Protein AF-A0A9E5GQZ0-F1 (afdb_monomer_lite)

Foldseek 3Di:
DDDDDDDDDDDDDDDDDDDDDDPPDDDDDDVQVVCDPPPDDDLEADDDPDPVVVVVVVVVVVVVVVVCCVQQVPFAWDGWHWYDDPVDIDIDTDTPHVVSVD

Sequence (102 aa):
MPHFIRNDGGVQTNEKILFGSKVIMGQKVNPIGMRVGITKSRPCEWFNKTKRTGTDFFVEDIKIRNFIEKTFPRSGISKVVVRKTAKEGEIIIFTSKIGVLM

Radius of gyration: 27.0 Å; chains: 1; bounding box: 56×83×31 Å

Structure (mmCIF, N/CA/C/O backbone):
data_AF-A0A9E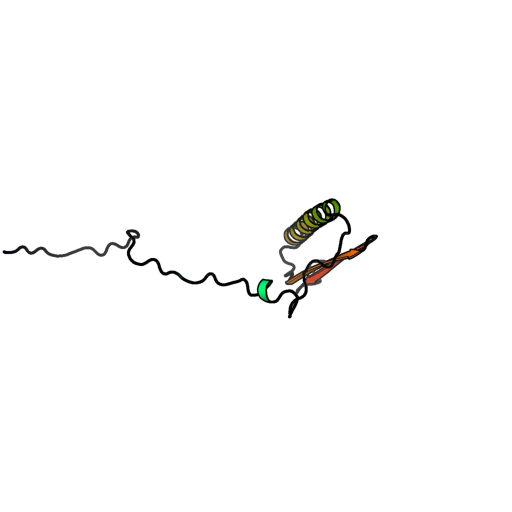5GQZ0-F1
#
_entry.id   AF-A0A9E5GQZ0-F1
#
loop_
_atom_site.group_PDB
_atom_site.id
_atom_site.type_symbol
_atom_site.label_atom_id
_atom_site.label_alt_id
_atom_site.label_comp_id
_atom_site.label_asym_id
_atom_site.label_entity_id
_atom_site.l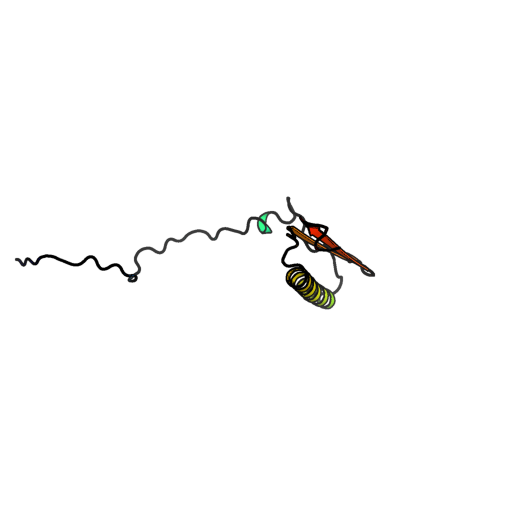abel_seq_id
_atom_site.pdbx_PDB_ins_code
_atom_site.Cartn_x
_atom_site.Cartn_y
_atom_site.Cartn_z
_atom_site.occupancy
_atom_site.B_iso_or_equiv
_atom_site.auth_seq_id
_atom_site.auth_comp_id
_atom_site.auth_asym_id
_atom_site.auth_atom_id
_atom_site.pdbx_PDB_model_num
ATOM 1 N N . MET A 1 1 ? -26.204 -68.198 -8.502 1.00 27.34 1 MET A N 1
ATOM 2 C CA . MET A 1 1 ? -26.369 -68.644 -7.099 1.00 27.34 1 MET A CA 1
ATOM 3 C C . MET A 1 1 ? -27.066 -67.541 -6.304 1.00 27.34 1 MET A C 1
ATOM 5 O O . MET A 1 1 ? -27.013 -66.406 -6.767 1.00 27.34 1 MET A O 1
ATOM 9 N N . PRO A 1 2 ? -27.837 -67.865 -5.252 1.00 33.72 2 PRO A N 1
ATOM 10 C CA . PRO A 1 2 ? -29.125 -67.196 -5.049 1.00 33.72 2 PRO A CA 1
ATOM 11 C C . PRO A 1 2 ? -29.200 -66.243 -3.838 1.00 33.72 2 PRO A C 1
ATOM 13 O O . PRO A 1 2 ? -28.465 -66.412 -2.877 1.00 33.72 2 PRO A O 1
ATOM 16 N N . HIS A 1 3 ? -30.183 -65.330 -3.899 1.00 34.88 3 HIS A N 1
ATOM 17 C CA . HIS A 1 3 ? -31.007 -64.795 -2.792 1.00 34.88 3 HIS A CA 1
ATOM 18 C C . HIS A 1 3 ? -30.329 -64.178 -1.542 1.00 34.88 3 HIS A C 1
ATOM 20 O O . HIS A 1 3 ? -29.664 -64.871 -0.784 1.00 34.88 3 HIS A O 1
ATOM 26 N N . PHE A 1 4 ? -30.699 -62.939 -1.183 1.00 30.30 4 PHE A N 1
ATOM 27 C CA . PHE A 1 4 ? -31.751 -62.722 -0.168 1.00 30.30 4 PHE A CA 1
ATOM 28 C C . PHE A 1 4 ? -32.239 -61.260 -0.112 1.00 30.30 4 PHE A C 1
ATOM 30 O O . PHE A 1 4 ? -31.528 -60.329 -0.476 1.00 30.30 4 PHE A O 1
ATOM 37 N N . ILE A 1 5 ? -33.482 -61.086 0.342 1.00 45.69 5 ILE A N 1
ATOM 38 C CA . ILE A 1 5 ? -34.218 -59.816 0.460 1.00 45.69 5 ILE A CA 1
ATOM 39 C C . ILE A 1 5 ? -34.100 -59.269 1.895 1.00 45.69 5 ILE A C 1
ATOM 41 O O . ILE A 1 5 ? -34.185 -60.066 2.831 1.00 45.69 5 ILE A O 1
ATOM 45 N N . ARG A 1 6 ? -33.997 -57.938 2.070 1.00 35.97 6 ARG A N 1
ATOM 46 C CA . ARG A 1 6 ? -34.612 -57.132 3.162 1.00 35.97 6 ARG A CA 1
ATOM 47 C C . ARG A 1 6 ? -34.397 -55.631 2.878 1.00 35.97 6 ARG A C 1
ATOM 49 O O . ARG A 1 6 ? -33.262 -55.231 2.667 1.00 35.97 6 ARG A O 1
ATOM 56 N N . ASN A 1 7 ? -35.427 -54.837 2.587 1.00 33.91 7 ASN A N 1
ATOM 57 C CA . ASN A 1 7 ? -36.502 -54.286 3.435 1.00 33.91 7 ASN A CA 1
ATOM 58 C C . ASN A 1 7 ? -36.087 -53.046 4.261 1.00 33.91 7 ASN A C 1
ATOM 60 O O . ASN A 1 7 ? -35.360 -53.162 5.239 1.00 33.91 7 ASN A O 1
ATOM 64 N N . ASP A 1 8 ? -36.640 -51.909 3.833 1.00 36.53 8 ASP A N 1
ATOM 65 C CA . ASP A 1 8 ? -37.155 -50.754 4.582 1.00 36.53 8 ASP A CA 1
ATOM 66 C C . ASP A 1 8 ? -36.302 -49.990 5.611 1.00 36.53 8 ASP A C 1
ATOM 68 O O . ASP A 1 8 ? -35.946 -50.485 6.676 1.00 36.53 8 ASP A O 1
ATOM 72 N N . GLY A 1 9 ? -36.229 -48.672 5.376 1.00 37.28 9 GLY A N 1
ATOM 73 C CA . GLY A 1 9 ? -36.288 -47.671 6.444 1.00 37.28 9 GLY A CA 1
ATOM 74 C C . GLY A 1 9 ? -35.008 -46.875 6.700 1.00 37.28 9 GLY A C 1
ATOM 75 O O . GLY A 1 9 ? -33.951 -47.430 6.970 1.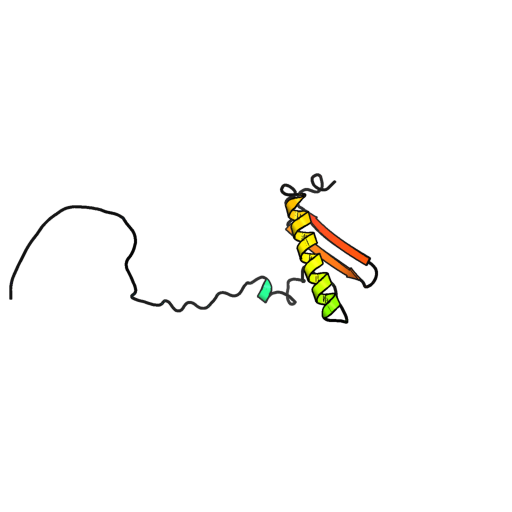00 37.28 9 GLY A O 1
ATOM 76 N N . GLY A 1 10 ? -35.146 -45.544 6.720 1.00 29.66 10 GLY A N 1
ATOM 77 C CA . GLY A 1 10 ? -34.152 -44.643 7.311 1.00 29.66 10 GLY A CA 1
ATOM 78 C C . GLY A 1 10 ? -33.477 -43.690 6.329 1.00 29.66 10 GLY A C 1
ATOM 79 O O . GLY A 1 10 ? -32.348 -43.914 5.902 1.00 29.66 10 GLY A O 1
ATOM 80 N N . VAL A 1 11 ? -34.115 -42.545 6.068 1.00 48.22 11 VAL A N 1
ATOM 81 C CA . VAL A 1 11 ? -33.366 -41.353 5.653 1.00 48.22 11 VAL A CA 1
ATOM 82 C C . VAL A 1 11 ? -32.532 -40.903 6.853 1.00 48.22 11 VAL A C 1
ATOM 84 O O . VAL A 1 11 ? -33.068 -40.331 7.798 1.00 48.22 11 VAL A O 1
ATOM 87 N N . GLN A 1 12 ? -31.222 -41.142 6.813 1.00 28.97 12 GLN A N 1
ATOM 88 C CA . GLN A 1 12 ? -30.269 -40.400 7.635 1.00 28.97 12 GLN A CA 1
ATOM 89 C C . GLN A 1 12 ? -29.279 -39.671 6.736 1.00 28.97 12 GLN A C 1
ATOM 91 O O . GLN A 1 12 ? -28.336 -40.235 6.189 1.00 28.97 12 GLN A O 1
ATOM 96 N N . THR A 1 13 ? -29.503 -38.367 6.621 1.00 39.69 13 THR A N 1
ATOM 97 C CA . THR A 1 13 ? -28.453 -37.402 6.318 1.00 39.69 13 THR A CA 1
ATOM 98 C C . THR A 1 13 ? -27.308 -37.564 7.317 1.00 39.69 13 THR A C 1
ATOM 100 O O . THR A 1 13 ? -27.538 -37.362 8.509 1.00 39.69 13 THR A O 1
ATOM 103 N N . ASN A 1 14 ? -26.090 -37.851 6.850 1.00 29.64 14 ASN A N 1
ATOM 104 C CA . ASN A 1 14 ? -24.909 -37.044 7.175 1.00 29.64 14 ASN A CA 1
ATOM 105 C C . ASN A 1 14 ? -23.654 -37.457 6.384 1.00 29.64 14 ASN A C 1
ATOM 107 O O . ASN A 1 14 ? -23.589 -38.501 5.748 1.00 29.64 14 ASN A O 1
ATOM 111 N N . GLU A 1 15 ? -22.699 -36.535 6.398 1.00 48.19 15 GLU A N 1
ATOM 112 C CA . GLU A 1 15 ? -21.467 -36.433 5.613 1.00 48.19 15 GLU A CA 1
ATOM 113 C C . GLU A 1 15 ? -20.490 -37.637 5.636 1.00 48.19 15 GLU A C 1
ATOM 115 O O . GLU A 1 15 ? -20.419 -38.377 6.613 1.00 48.19 15 GLU A O 1
ATOM 120 N N . LYS A 1 16 ? -19.573 -37.641 4.640 1.00 35.53 16 LYS A N 1
ATOM 121 C CA . LYS A 1 16 ? -18.339 -38.468 4.500 1.00 35.53 16 LYS A CA 1
ATOM 122 C C . LYS A 1 16 ? -18.648 -39.929 4.099 1.00 35.53 16 LYS A C 1
ATOM 124 O O . LYS A 1 16 ? -19.307 -40.647 4.827 1.00 35.53 16 LYS A O 1
ATOM 129 N N . ILE A 1 17 ? -18.237 -40.441 2.932 1.00 38.34 17 ILE A N 1
ATOM 130 C CA . ILE A 1 17 ? -16.910 -41.023 2.591 1.00 38.34 17 ILE A CA 1
ATOM 131 C C . ILE A 1 17 ? -17.030 -41.555 1.132 1.00 38.34 17 ILE A C 1
ATOM 133 O O . ILE A 1 17 ? -18.102 -42.044 0.800 1.00 38.34 17 ILE A O 1
ATOM 137 N N . LEU A 1 18 ? -16.055 -41.598 0.204 1.00 42.75 18 LEU A N 1
ATOM 138 C CA . LEU A 1 18 ? -14.766 -40.920 -0.070 1.00 42.75 18 LEU A CA 1
ATOM 139 C C . LEU A 1 18 ? -14.430 -41.127 -1.585 1.00 42.75 18 LEU A C 1
ATOM 141 O O . LEU A 1 18 ? -15.028 -41.978 -2.228 1.00 42.75 18 LEU A O 1
ATOM 145 N N . PHE A 1 19 ? -13.446 -40.384 -2.123 1.00 40.62 19 PHE A N 1
ATOM 146 C CA . PHE A 1 19 ? -12.507 -40.753 -3.218 1.00 40.62 19 PHE A CA 1
ATOM 147 C C . PHE A 1 19 ? -13.028 -41.528 -4.460 1.00 40.62 19 PHE A C 1
ATOM 149 O O . PHE A 1 19 ? -13.260 -42.730 -4.406 1.00 40.62 19 PHE A O 1
ATOM 156 N N . GLY A 1 20 ? -13.005 -40.886 -5.641 1.00 39.03 20 GLY A N 1
ATOM 157 C CA . GLY A 1 20 ? -13.213 -41.586 -6.926 1.00 39.03 20 GLY A CA 1
ATOM 158 C C . GLY A 1 20 ? -12.684 -40.872 -8.177 1.00 39.03 20 GLY A C 1
ATOM 159 O O . GLY A 1 20 ? -12.187 -41.519 -9.092 1.00 39.03 20 GLY A O 1
ATOM 160 N N . SER A 1 21 ? -12.710 -39.535 -8.217 1.00 46.16 21 SER A N 1
ATOM 161 C CA . SER A 1 21 ? -12.223 -38.767 -9.373 1.00 46.16 21 SER A CA 1
ATOM 162 C C . SER A 1 21 ? -11.543 -37.466 -8.945 1.00 46.16 21 SER A C 1
ATOM 164 O O . SER A 1 21 ? -12.203 -36.497 -8.564 1.00 46.16 21 SER A O 1
ATOM 166 N N . LYS A 1 22 ? -10.208 -37.420 -9.034 1.00 50.06 22 LYS A N 1
ATOM 167 C CA . LYS A 1 22 ? -9.429 -36.186 -8.859 1.00 50.06 22 LYS A CA 1
ATOM 168 C C . LYS A 1 22 ? -9.690 -35.264 -10.052 1.00 50.06 22 LYS A C 1
ATOM 170 O O . LYS A 1 22 ? -9.014 -35.363 -11.072 1.00 50.06 22 LYS A O 1
ATOM 175 N N . VAL A 1 23 ? -10.657 -34.359 -9.915 1.00 58.34 23 VAL A N 1
ATOM 176 C CA . VAL A 1 23 ? -10.910 -33.314 -10.912 1.00 58.34 23 VAL A CA 1
ATOM 177 C C . VAL A 1 23 ? -9.725 -32.342 -10.905 1.00 58.34 23 VAL A C 1
ATOM 179 O O . VAL A 1 23 ? -9.619 -31.456 -10.058 1.00 58.34 23 VAL A O 1
ATOM 182 N N . ILE A 1 24 ? -8.800 -32.537 -11.845 1.00 55.22 24 ILE A N 1
ATOM 183 C CA . ILE A 1 24 ? -7.642 -31.668 -12.083 1.00 55.22 24 ILE A CA 1
ATOM 184 C C . ILE A 1 24 ? -8.079 -30.354 -12.748 1.00 55.22 24 ILE A C 1
ATOM 186 O O . ILE A 1 24 ? -7.891 -30.144 -13.941 1.00 55.22 24 ILE A O 1
ATOM 190 N N . MET A 1 25 ? -8.671 -29.455 -11.960 1.00 69.38 25 MET A N 1
ATOM 191 C CA . MET A 1 25 ? -8.966 -28.089 -12.401 1.00 69.38 25 MET A CA 1
ATOM 192 C C . MET A 1 25 ? -7.702 -27.225 -12.414 1.00 69.38 25 MET A C 1
ATOM 194 O O . MET A 1 25 ? -6.920 -27.217 -11.460 1.00 69.38 25 MET A O 1
ATOM 198 N N . GLY A 1 26 ? -7.538 -26.447 -13.486 1.00 73.56 26 GLY A N 1
ATOM 199 C CA . GLY A 1 26 ? -6.501 -25.422 -13.577 1.00 73.56 26 GLY A CA 1
ATOM 200 C C . GLY A 1 26 ? -6.690 -24.338 -12.513 1.00 73.56 26 GLY A C 1
ATOM 201 O O . GLY A 1 26 ? -7.798 -23.845 -12.295 1.00 73.56 26 GLY A O 1
ATOM 202 N N . GLN A 1 27 ? -5.599 -23.954 -11.850 1.00 84.50 27 GLN A N 1
ATOM 203 C CA . GLN A 1 27 ? -5.605 -22.917 -10.816 1.00 84.50 27 GLN A CA 1
ATOM 204 C C . GLN A 1 27 ? -5.929 -21.550 -11.439 1.00 84.50 27 GLN A C 1
ATOM 206 O O . GLN A 1 27 ? -5.159 -21.021 -12.243 1.00 84.50 27 GLN A O 1
ATOM 211 N N . LYS A 1 28 ? -7.076 -20.962 -11.079 1.00 85.81 28 LYS A N 1
ATOM 212 C CA . LYS A 1 28 ? -7.513 -19.665 -11.613 1.00 85.81 28 LYS A CA 1
ATOM 213 C C . LYS A 1 28 ? -6.644 -18.534 -11.053 1.00 85.81 28 LYS A C 1
ATOM 215 O O . LYS A 1 28 ? -6.662 -18.260 -9.856 1.00 85.81 28 LYS A O 1
ATOM 220 N N . VAL A 1 29 ? -5.912 -17.852 -11.932 1.00 89.31 29 VAL A N 1
ATOM 221 C CA . VAL A 1 29 ? -5.022 -16.735 -11.575 1.00 89.31 29 VAL A CA 1
ATOM 222 C C . VAL A 1 29 ? -5.820 -15.536 -11.047 1.00 89.31 29 VAL A C 1
ATOM 224 O O . VAL A 1 29 ? -6.910 -15.235 -11.537 1.00 89.31 29 VAL A O 1
ATOM 227 N N . ASN A 1 30 ? -5.258 -14.808 -10.074 1.00 89.38 30 ASN A N 1
ATOM 228 C CA . ASN A 1 30 ? -5.825 -13.548 -9.593 1.00 89.38 30 ASN A CA 1
ATOM 229 C C . ASN A 1 30 ? -5.873 -12.507 -10.739 1.00 89.38 30 ASN A C 1
ATOM 231 O O . ASN A 1 30 ? -4.818 -12.045 -11.193 1.00 89.38 30 ASN A O 1
ATOM 235 N N . PRO A 1 31 ? -7.068 -12.065 -11.179 1.00 89.38 31 PRO A N 1
ATOM 236 C CA . PRO A 1 31 ? -7.207 -11.168 -12.320 1.00 89.38 31 PRO A CA 1
ATOM 237 C C . PRO A 1 31 ? -6.821 -9.716 -11.995 1.00 89.38 31 PRO A C 1
ATOM 239 O O . PRO A 1 31 ? -6.784 -8.882 -12.898 1.00 89.38 31 PRO A O 1
ATOM 242 N N . ILE A 1 32 ? -6.560 -9.375 -10.729 1.00 88.06 32 ILE A N 1
ATOM 243 C CA . ILE A 1 32 ? -5.926 -8.106 -10.352 1.00 88.06 32 ILE A CA 1
ATOM 244 C C . ILE A 1 32 ? -4.439 -8.195 -10.694 1.00 88.06 32 ILE A C 1
ATOM 246 O O . ILE A 1 32 ? -3.961 -7.395 -11.491 1.00 88.06 32 ILE A O 1
ATOM 250 N N . GLY A 1 33 ? -3.747 -9.216 -10.169 1.00 88.38 33 GLY A N 1
ATOM 251 C CA . GLY A 1 33 ? -2.318 -9.460 -10.398 1.00 88.38 33 GLY A CA 1
ATOM 252 C C . GLY A 1 33 ? -1.963 -9.568 -11.881 1.00 88.38 33 GLY A C 1
ATOM 253 O O . GLY A 1 33 ? -1.074 -8.865 -12.347 1.00 88.38 33 GLY A O 1
ATOM 254 N N . MET A 1 34 ? -2.741 -10.346 -12.641 1.00 90.81 34 MET A N 1
ATOM 255 C CA . MET A 1 34 ? -2.587 -10.511 -14.095 1.00 90.81 34 MET A CA 1
ATOM 256 C C . ME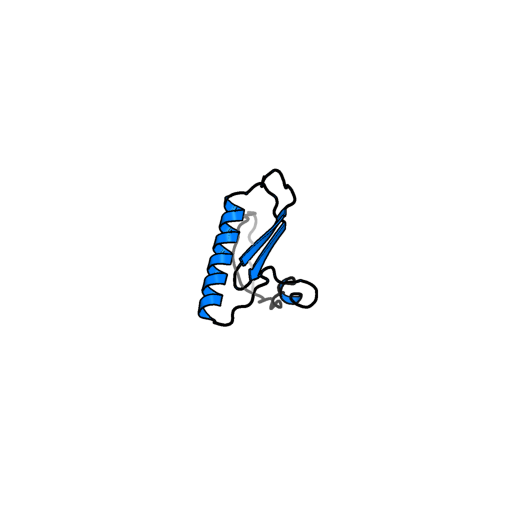T A 1 34 ? -2.692 -9.196 -14.896 1.00 90.81 34 MET A C 1
ATOM 258 O O . MET A 1 34 ? -2.230 -9.132 -16.029 1.00 90.81 34 MET A O 1
ATOM 262 N N . ARG A 1 35 ? -3.316 -8.146 -14.338 1.00 92.00 35 ARG A N 1
ATOM 263 C CA . ARG A 1 35 ? -3.525 -6.846 -15.007 1.00 92.00 35 ARG A CA 1
ATOM 264 C C . ARG A 1 35 ? -2.688 -5.706 -14.416 1.00 92.00 35 ARG A C 1
ATOM 266 O O . ARG A 1 35 ? -2.835 -4.562 -14.863 1.00 92.00 35 ARG A O 1
ATOM 273 N N . VAL A 1 36 ? -1.813 -5.992 -13.445 1.00 89.69 36 VAL A N 1
ATOM 274 C CA . VAL A 1 36 ? -0.839 -5.017 -12.929 1.00 89.69 36 VAL A CA 1
ATOM 275 C C . VAL A 1 36 ? 0.150 -4.667 -14.039 1.00 89.69 36 VAL A C 1
ATOM 277 O O . VAL A 1 36 ? 0.702 -5.554 -14.681 1.00 89.69 36 VAL A O 1
ATOM 280 N N . GLY A 1 37 ? 0.363 -3.373 -14.278 1.00 82.25 37 GLY A N 1
ATOM 281 C CA . GLY A 1 37 ? 1.285 -2.879 -15.309 1.00 82.25 37 GLY A CA 1
ATOM 282 C C . GLY A 1 37 ? 0.708 -2.805 -16.729 1.00 82.25 37 GLY A C 1
ATOM 283 O O . GLY A 1 37 ? 1.297 -2.128 -17.561 1.00 82.25 37 GLY A O 1
ATOM 284 N N . ILE A 1 38 ? -0.454 -3.420 -16.996 1.00 89.25 38 ILE A N 1
ATOM 285 C CA . ILE A 1 38 ? -1.180 -3.281 -18.276 1.00 89.25 38 ILE A CA 1
ATOM 286 C C . ILE A 1 38 ? -2.356 -2.307 -18.126 1.00 89.25 38 ILE A C 1
ATOM 288 O O . ILE A 1 38 ? -2.461 -1.331 -18.858 1.00 89.25 38 ILE A O 1
ATOM 292 N N . THR A 1 39 ? -3.258 -2.564 -17.171 1.00 89.50 39 THR A N 1
ATOM 293 C CA . THR A 1 39 ? -4.502 -1.779 -16.994 1.00 89.50 39 THR A CA 1
ATOM 294 C C . THR A 1 39 ? -4.674 -1.249 -15.570 1.00 89.50 39 THR A C 1
ATOM 296 O O . THR A 1 39 ? -5.466 -0.338 -15.334 1.00 89.50 39 THR A O 1
ATOM 299 N N . LYS A 1 40 ? -3.975 -1.822 -14.584 1.00 85.69 40 LYS A N 1
ATOM 300 C CA . LYS A 1 40 ? -4.043 -1.403 -13.178 1.00 85.69 40 LYS A CA 1
ATOM 301 C C . LYS A 1 40 ? -2.661 -0.968 -12.680 1.00 85.69 40 LYS A C 1
ATOM 303 O O . LYS A 1 40 ? -1.700 -1.731 -12.779 1.00 85.69 40 LYS A O 1
ATOM 308 N N . SER A 1 41 ? -2.583 0.240 -12.112 1.00 87.69 41 SER A N 1
ATOM 309 C CA . SER A 1 41 ? -1.402 0.701 -11.362 1.00 87.69 41 SER A CA 1
ATOM 310 C C . SER A 1 41 ? -1.282 -0.034 -10.021 1.00 87.69 41 SER A C 1
ATOM 312 O O . SER A 1 41 ? -2.268 -0.549 -9.480 1.00 87.69 41 SER A O 1
ATOM 314 N N . ARG A 1 42 ? -0.064 -0.058 -9.476 1.00 87.00 42 ARG A N 1
ATOM 315 C CA . ARG A 1 42 ? 0.248 -0.593 -8.145 1.00 87.00 42 ARG A CA 1
ATOM 316 C C . ARG A 1 42 ? -0.311 0.347 -7.055 1.00 87.00 42 ARG A C 1
ATOM 318 O O . ARG A 1 42 ? -0.437 1.543 -7.286 1.00 87.00 42 ARG A O 1
ATOM 325 N N . PRO A 1 43 ? -0.660 -0.159 -5.857 1.00 87.69 43 PRO A N 1
ATOM 326 C CA . PRO A 1 43 ? -1.070 0.679 -4.722 1.00 87.69 43 PRO A CA 1
ATOM 327 C C . PRO A 1 43 ? 0.116 1.245 -3.916 1.00 87.69 43 PRO A C 1
ATOM 329 O O . PRO A 1 43 ? -0.089 2.028 -2.992 1.00 87.69 43 PRO A O 1
ATOM 332 N N . CYS A 1 44 ? 1.345 0.834 -4.230 1.00 88.81 44 CYS A N 1
ATOM 333 C CA . CYS A 1 44 ? 2.579 1.428 -3.725 1.00 88.81 44 CYS A CA 1
ATOM 334 C C . CYS A 1 44 ? 3.365 2.004 -4.908 1.00 88.81 44 CYS A C 1
ATOM 336 O O . CYS A 1 44 ? 3.698 1.284 -5.854 1.00 88.81 44 CYS A O 1
ATOM 338 N N . GLU A 1 45 ? 3.624 3.307 -4.848 1.00 88.50 45 GLU A N 1
ATOM 339 C CA . GLU A 1 45 ? 4.302 4.098 -5.875 1.00 88.50 45 GLU A CA 1
ATOM 340 C C . GLU A 1 45 ? 5.554 4.717 -5.238 1.00 88.50 45 GLU A C 1
ATOM 342 O O . GLU A 1 45 ? 5.605 5.892 -4.878 1.00 88.50 45 GLU A O 1
ATOM 347 N N . TRP A 1 46 ? 6.558 3.866 -5.019 1.00 88.19 46 TRP A N 1
ATOM 348 C CA . TRP A 1 46 ? 7.865 4.242 -4.489 1.00 88.19 46 TRP A CA 1
ATOM 349 C C . TRP A 1 46 ? 8.960 3.312 -5.014 1.00 88.19 46 TRP A C 1
ATOM 351 O O . TRP A 1 46 ? 8.694 2.171 -5.401 1.00 88.19 46 TRP A O 1
ATOM 361 N N . PHE A 1 47 ? 10.203 3.796 -5.028 1.00 85.44 47 PHE A N 1
ATOM 362 C CA . PHE A 1 47 ? 11.367 3.036 -5.480 1.00 85.44 47 PHE A CA 1
ATOM 363 C C . PHE A 1 47 ? 12.579 3.313 -4.587 1.00 85.44 47 PHE A C 1
ATOM 365 O O . PHE A 1 47 ? 12.966 4.464 -4.401 1.00 85.44 47 PHE A O 1
ATOM 372 N N . ASN A 1 48 ? 13.205 2.248 -4.080 1.00 83.88 48 ASN A N 1
ATOM 373 C CA . ASN A 1 48 ? 14.362 2.328 -3.188 1.00 83.88 48 ASN A CA 1
ATOM 374 C C . ASN A 1 48 ? 15.605 1.716 -3.840 1.00 83.88 48 ASN A C 1
ATOM 376 O O . ASN A 1 48 ? 15.564 0.601 -4.357 1.00 83.88 48 ASN A O 1
ATOM 380 N N . LYS A 1 49 ? 16.742 2.418 -3.740 1.00 79.06 49 LYS A N 1
ATOM 381 C CA . LYS A 1 49 ? 18.038 1.977 -4.290 1.00 79.06 49 LYS A CA 1
ATOM 382 C C . LYS A 1 49 ? 18.633 0.761 -3.557 1.00 79.06 49 LYS A C 1
ATOM 384 O O . LYS A 1 49 ? 19.412 0.015 -4.142 1.00 79.06 49 LYS A O 1
ATOM 389 N N . THR A 1 50 ? 18.255 0.546 -2.294 1.00 84.94 50 THR A N 1
ATOM 390 C CA . THR A 1 50 ? 18.821 -0.491 -1.415 1.00 84.94 50 THR A CA 1
ATOM 391 C C . THR A 1 50 ? 17.739 -1.458 -0.941 1.00 84.94 50 THR A C 1
ATOM 393 O O . THR A 1 50 ? 16.706 -1.030 -0.425 1.00 84.94 50 THR A O 1
ATOM 396 N N . LYS A 1 51 ? 17.999 -2.773 -1.038 1.00 80.75 51 LYS A N 1
ATOM 397 C CA . LYS A 1 51 ? 17.048 -3.828 -0.629 1.00 80.75 51 LYS A CA 1
ATOM 398 C C . LYS A 1 51 ? 16.584 -3.693 0.829 1.00 80.75 51 LYS A C 1
ATOM 400 O O . LYS A 1 51 ? 15.399 -3.852 1.084 1.00 80.75 51 LYS A O 1
ATOM 405 N N . ARG A 1 52 ? 17.497 -3.357 1.753 1.00 80.31 52 ARG A N 1
ATOM 406 C CA . ARG A 1 52 ? 17.219 -3.184 3.196 1.00 80.31 52 ARG A CA 1
ATOM 407 C C . ARG A 1 52 ? 16.110 -2.147 3.428 1.00 80.31 52 ARG A C 1
ATOM 409 O O . ARG A 1 52 ? 15.030 -2.508 3.874 1.00 80.31 52 ARG A O 1
ATOM 416 N N . THR A 1 53 ? 16.327 -0.924 2.941 1.00 79.50 53 THR A N 1
ATOM 417 C CA . THR A 1 53 ? 15.362 0.187 2.991 1.00 79.50 53 THR A CA 1
ATOM 418 C C . THR A 1 53 ? 14.045 -0.145 2.281 1.00 79.50 53 THR A C 1
ATOM 420 O O . THR A 1 53 ? 12.985 0.317 2.685 1.00 79.50 53 THR A O 1
ATOM 423 N N . GLY A 1 54 ? 14.081 -0.956 1.215 1.00 83.44 54 GLY A N 1
ATOM 424 C CA . GLY A 1 54 ? 12.877 -1.489 0.565 1.00 83.44 54 GLY A CA 1
ATOM 425 C C . GLY A 1 54 ? 12.035 -2.380 1.486 1.00 83.44 54 GLY A C 1
ATOM 426 O O . GLY A 1 54 ? 10.820 -2.210 1.548 1.00 83.44 54 GLY A O 1
ATOM 427 N N . THR A 1 55 ? 12.665 -3.289 2.234 1.00 87.12 55 THR A N 1
ATOM 428 C CA . THR A 1 55 ? 11.974 -4.117 3.237 1.00 87.12 55 THR A CA 1
ATOM 429 C C . THR A 1 55 ? 11.383 -3.261 4.354 1.00 87.12 55 THR A C 1
ATOM 431 O O . THR A 1 55 ? 10.227 -3.465 4.722 1.00 87.12 55 THR A O 1
ATOM 434 N N . ASP A 1 56 ? 12.136 -2.278 4.852 1.00 87.69 56 ASP A N 1
ATOM 435 C CA . ASP A 1 56 ? 11.685 -1.390 5.929 1.00 87.69 56 ASP A CA 1
ATOM 436 C C . ASP A 1 56 ? 10.429 -0.603 5.509 1.00 87.69 56 ASP A C 1
ATOM 438 O O . ASP A 1 56 ? 9.419 -0.620 6.216 1.00 87.69 56 ASP A O 1
ATOM 442 N N . PHE A 1 57 ? 10.446 -0.011 4.305 1.00 88.88 57 PHE A N 1
ATOM 443 C CA . PHE A 1 57 ? 9.292 0.698 3.738 1.00 88.88 57 PHE A CA 1
ATOM 444 C C . PHE A 1 57 ? 8.096 -0.233 3.524 1.00 88.88 57 PHE A C 1
ATOM 446 O O . PHE A 1 57 ? 6.972 0.171 3.786 1.00 88.88 57 PHE A O 1
ATOM 453 N N . PHE A 1 58 ? 8.308 -1.480 3.092 1.00 89.75 58 PHE A N 1
ATOM 454 C CA . PHE A 1 58 ? 7.226 -2.456 2.924 1.00 89.75 58 PHE A CA 1
ATOM 455 C C . PHE A 1 58 ? 6.554 -2.835 4.256 1.00 89.75 58 PHE A C 1
ATOM 457 O O . PHE A 1 58 ? 5.328 -2.937 4.327 1.00 89.75 58 PHE A O 1
ATOM 464 N N . VAL A 1 59 ? 7.335 -3.007 5.327 1.00 91.81 59 VAL A N 1
ATOM 465 C CA . VAL A 1 59 ? 6.807 -3.285 6.674 1.00 91.81 59 VAL A CA 1
ATOM 466 C C . VAL A 1 59 ? 6.043 -2.078 7.230 1.00 91.81 59 VAL A C 1
ATOM 468 O O . VAL A 1 59 ? 4.993 -2.244 7.853 1.00 91.81 59 VAL A O 1
ATOM 471 N N . GLU A 1 60 ? 6.537 -0.865 6.991 1.00 90.44 60 GLU A N 1
ATOM 472 C CA . GLU A 1 60 ? 5.849 0.387 7.323 1.00 90.44 60 GLU A CA 1
ATOM 473 C C . GLU A 1 60 ? 4.514 0.520 6.561 1.00 90.44 60 GLU A C 1
ATOM 475 O O . GLU A 1 60 ? 3.471 0.755 7.168 1.00 90.44 60 GLU A O 1
ATOM 480 N N . ASP A 1 61 ? 4.524 0.257 5.252 1.00 91.06 61 ASP A N 1
ATOM 481 C CA . ASP A 1 61 ? 3.363 0.245 4.354 1.00 91.06 61 ASP A CA 1
ATOM 482 C C . ASP A 1 61 ? 2.239 -0.699 4.836 1.00 91.06 61 ASP A C 1
ATOM 484 O O . ASP A 1 61 ? 1.055 -0.399 4.656 1.00 91.06 61 ASP A O 1
ATOM 488 N N . ILE A 1 62 ? 2.584 -1.845 5.436 1.00 92.75 62 ILE A N 1
ATOM 489 C CA . ILE A 1 62 ? 1.611 -2.771 6.044 1.00 92.75 62 ILE A CA 1
ATOM 490 C C . ILE A 1 62 ? 1.047 -2.183 7.342 1.00 92.75 62 ILE A C 1
ATOM 492 O O . ILE A 1 62 ? -0.169 -2.173 7.535 1.00 92.75 62 ILE A O 1
ATOM 496 N N . LYS A 1 63 ? 1.910 -1.658 8.223 1.00 94.06 63 LYS A N 1
ATOM 497 C CA . LYS A 1 63 ? 1.490 -1.041 9.495 1.00 94.06 63 LYS A CA 1
ATOM 498 C C . LYS A 1 63 ? 0.524 0.123 9.264 1.00 94.06 63 LYS A C 1
ATOM 500 O O . LYS A 1 63 ? -0.490 0.198 9.951 1.00 94.06 63 LYS A O 1
ATOM 505 N N . ILE A 1 64 ? 0.802 0.975 8.275 1.00 92.31 64 ILE A N 1
ATOM 506 C CA . ILE A 1 64 ? -0.052 2.106 7.885 1.00 92.31 64 ILE A CA 1
ATOM 507 C C . ILE A 1 64 ? -1.441 1.622 7.449 1.00 92.31 64 ILE A C 1
ATOM 509 O O . ILE A 1 64 ? -2.443 2.132 7.946 1.00 92.31 64 ILE A O 1
ATOM 513 N N . ARG A 1 65 ? -1.529 0.612 6.570 1.00 91.75 65 ARG A N 1
ATOM 514 C CA . ARG A 1 65 ? -2.826 0.079 6.105 1.00 91.75 65 ARG A CA 1
ATOM 515 C C . ARG A 1 65 ? -3.640 -0.513 7.257 1.00 91.75 65 ARG A C 1
ATOM 517 O O . ARG A 1 65 ? -4.785 -0.113 7.449 1.00 91.75 65 ARG A O 1
ATOM 524 N N . ASN A 1 66 ? -3.015 -1.347 8.089 1.00 92.69 66 ASN A N 1
ATOM 525 C CA . ASN A 1 66 ? -3.659 -1.933 9.269 1.00 92.69 66 ASN A CA 1
ATOM 526 C C . ASN A 1 66 ? -4.129 -0.857 10.270 1.00 92.69 66 ASN A C 1
ATOM 528 O O . ASN A 1 66 ? -5.183 -0.999 10.888 1.00 92.69 66 ASN A O 1
ATOM 532 N N . PHE A 1 67 ? -3.363 0.227 10.439 1.00 93.00 67 PHE A N 1
ATOM 533 C CA . PHE A 1 67 ? -3.731 1.346 11.309 1.00 93.00 67 PHE A CA 1
ATOM 534 C C . PHE A 1 67 ? -4.943 2.124 10.777 1.00 93.00 67 PHE A C 1
ATOM 536 O O . PHE A 1 67 ? -5.843 2.445 11.554 1.00 93.00 67 PHE A O 1
ATOM 543 N N . ILE A 1 68 ? -4.999 2.386 9.468 1.00 90.44 68 ILE A N 1
ATOM 544 C CA . ILE A 1 68 ? -6.124 3.077 8.823 1.00 90.44 68 ILE A CA 1
ATOM 545 C C . ILE A 1 68 ? -7.404 2.233 8.933 1.00 90.44 68 ILE A C 1
ATOM 547 O O . ILE A 1 68 ? -8.438 2.749 9.359 1.00 90.44 68 ILE A O 1
ATOM 551 N N . GLU A 1 69 ? -7.334 0.936 8.614 1.00 88.44 69 GLU A N 1
ATOM 552 C CA . GLU A 1 69 ? -8.480 0.017 8.704 1.00 88.44 69 GLU A CA 1
ATOM 553 C C . GLU A 1 69 ? -9.010 -0.112 10.140 1.00 88.44 69 GLU A C 1
ATOM 555 O O . GLU A 1 69 ? -10.223 -0.092 10.355 1.00 88.44 69 GLU A O 1
ATOM 560 N N . LYS A 1 70 ? -8.114 -0.176 11.136 1.00 91.19 70 LYS A N 1
ATOM 561 C CA . LYS A 1 70 ? -8.489 -0.245 12.556 1.00 91.19 70 LYS A CA 1
ATOM 562 C C . LYS A 1 70 ? -9.091 1.062 13.080 1.00 91.19 70 LYS A C 1
ATOM 564 O O . LYS A 1 70 ? -10.024 1.014 13.877 1.00 91.19 70 LYS A O 1
ATOM 569 N N . THR A 1 71 ? -8.549 2.210 12.674 1.00 89.81 71 THR A N 1
ATOM 570 C CA . THR A 1 71 ? -8.984 3.528 13.171 1.00 89.81 71 THR A CA 1
ATOM 571 C C . THR A 1 71 ? -10.316 3.957 12.553 1.00 89.81 71 THR A C 1
ATOM 573 O O . THR A 1 71 ? -11.147 4.542 13.242 1.00 89.81 71 THR A O 1
ATOM 576 N N . PHE A 1 72 ? -10.566 3.620 11.281 1.00 87.94 72 PHE A N 1
ATOM 577 C CA . PHE A 1 72 ? -11.732 4.104 10.533 1.00 87.94 72 PHE A CA 1
ATOM 578 C C . PHE A 1 72 ? -12.627 2.978 9.972 1.00 87.94 72 PHE A C 1
ATOM 580 O O . PHE A 1 72 ? -12.897 2.956 8.766 1.00 87.94 72 PHE A O 1
ATOM 587 N N . PRO A 1 73 ? -13.181 2.070 10.802 1.00 83.88 73 PRO A N 1
ATOM 588 C CA . PRO A 1 73 ? -13.902 0.880 10.330 1.00 83.88 73 PRO A CA 1
ATOM 589 C C . PRO A 1 73 ? -15.187 1.185 9.534 1.00 83.88 73 PRO A C 1
ATOM 591 O O . PRO A 1 73 ? -15.647 0.356 8.754 1.00 83.88 73 PRO A O 1
ATOM 594 N N . ARG A 1 74 ? -15.784 2.378 9.697 1.00 85.31 74 ARG A N 1
ATOM 595 C CA . ARG A 1 74 ? -17.041 2.788 9.029 1.00 85.31 74 ARG A CA 1
ATOM 596 C C . ARG A 1 74 ? -16.837 3.706 7.807 1.00 85.31 74 ARG A C 1
ATOM 598 O O . ARG A 1 74 ? -17.819 4.140 7.201 1.00 85.31 74 ARG A O 1
ATOM 605 N N . SER A 1 75 ? -15.588 3.989 7.433 1.00 81.69 75 SER A N 1
ATOM 606 C CA . SER A 1 75 ? -15.229 4.943 6.365 1.00 81.69 75 SER A CA 1
ATOM 607 C C . SER A 1 75 ? -15.593 4.484 4.946 1.00 81.69 75 SER A C 1
ATOM 609 O O . SER A 1 75 ? -15.933 5.311 4.104 1.00 81.69 75 SER A O 1
ATOM 611 N N . GLY A 1 76 ? -15.579 3.177 4.663 1.00 88.00 76 GLY A N 1
ATOM 612 C CA . GLY A 1 76 ? -15.827 2.671 3.306 1.00 88.00 76 GLY A CA 1
ATOM 613 C C . GLY A 1 76 ? -14.699 3.034 2.332 1.00 88.00 76 GLY A C 1
ATOM 614 O O . GLY A 1 76 ? -14.952 3.573 1.249 1.00 88.00 76 GLY A O 1
ATOM 615 N N . ILE A 1 77 ? -13.457 2.772 2.748 1.00 90.00 77 ILE A N 1
ATOM 616 C CA . ILE A 1 77 ? -12.245 2.925 1.935 1.00 90.00 77 ILE A CA 1
ATOM 617 C C . ILE A 1 77 ? -12.264 1.920 0.779 1.00 90.00 77 ILE A C 1
ATOM 619 O O . ILE A 1 77 ? -12.459 0.725 0.977 1.00 90.00 77 ILE A O 1
ATOM 623 N N . SER A 1 78 ? -12.035 2.422 -0.432 1.00 90.12 78 SER A N 1
ATOM 624 C CA . SER A 1 78 ? -11.970 1.645 -1.675 1.00 90.12 78 SER A CA 1
ATOM 625 C C . SER A 1 78 ? -10.526 1.353 -2.102 1.00 90.12 78 SER A C 1
ATOM 627 O O . SER A 1 78 ? -10.218 0.273 -2.607 1.00 90.12 78 SER A O 1
ATOM 629 N N . LYS A 1 79 ? -9.610 2.308 -1.887 1.00 89.75 79 LYS A N 1
ATOM 630 C CA . LYS A 1 79 ? -8.190 2.179 -2.246 1.00 89.75 79 LYS A CA 1
ATOM 631 C C . LYS A 1 79 ? -7.328 3.048 -1.330 1.00 89.75 79 LYS A C 1
ATOM 633 O O . LYS A 1 79 ? -7.687 4.187 -1.052 1.00 89.75 79 LYS A O 1
ATOM 638 N N . VAL A 1 80 ? -6.158 2.545 -0.944 1.00 92.38 80 VAL A N 1
ATOM 639 C CA . VAL A 1 80 ? -5.080 3.341 -0.336 1.00 92.38 80 VAL A CA 1
ATOM 640 C C . VAL A 1 80 ? -3.875 3.292 -1.269 1.00 92.38 80 VAL A C 1
ATOM 642 O O . VAL A 1 80 ? -3.397 2.204 -1.601 1.00 92.38 80 VAL A O 1
ATOM 645 N N . VAL A 1 81 ? -3.407 4.458 -1.714 1.00 92.75 81 VAL A N 1
ATOM 646 C CA . VAL A 1 81 ? -2.161 4.610 -2.476 1.00 92.75 81 VAL A CA 1
ATOM 647 C C . VAL A 1 81 ? -1.120 5.245 -1.570 1.00 92.75 81 VAL A C 1
ATOM 649 O O . VAL A 1 81 ? -1.384 6.276 -0.960 1.00 92.75 81 VAL A O 1
ATOM 652 N N . VAL A 1 82 ? 0.058 4.631 -1.489 1.00 92.75 82 VAL A N 1
ATOM 653 C CA . VAL A 1 82 ? 1.197 5.176 -0.744 1.00 92.75 82 VAL A CA 1
ATOM 654 C C . VAL A 1 82 ? 2.264 5.600 -1.746 1.00 92.75 82 VAL A C 1
ATOM 656 O O . VAL A 1 82 ? 2.825 4.749 -2.445 1.00 92.75 82 VAL A O 1
ATOM 659 N N . ARG A 1 83 ? 2.529 6.907 -1.816 1.00 90.81 83 ARG A N 1
ATOM 660 C CA . ARG A 1 83 ? 3.638 7.493 -2.575 1.00 90.81 83 ARG A CA 1
ATOM 661 C C . ARG A 1 83 ? 4.765 7.821 -1.598 1.00 90.81 83 ARG A C 1
ATOM 663 O O . ARG A 1 83 ? 4.517 8.427 -0.560 1.00 90.81 83 ARG A O 1
ATOM 670 N N . LYS A 1 84 ? 6.001 7.416 -1.896 1.00 88.81 84 LYS A N 1
ATOM 671 C CA . LYS A 1 84 ? 7.182 7.793 -1.096 1.00 88.81 84 LYS A CA 1
ATOM 672 C C . LYS A 1 84 ? 8.289 8.288 -2.018 1.00 88.81 84 LYS A C 1
ATOM 674 O O . LYS A 1 84 ? 8.775 7.551 -2.876 1.00 88.81 84 LYS A O 1
ATOM 679 N N . THR A 1 85 ? 8.694 9.529 -1.791 1.00 84.31 85 THR A N 1
ATOM 680 C CA . THR A 1 85 ? 9.880 10.176 -2.356 1.00 84.31 85 THR A CA 1
ATOM 681 C C . THR A 1 85 ? 11.006 10.098 -1.317 1.00 84.31 85 THR A C 1
ATOM 683 O O . THR A 1 85 ? 10.758 9.862 -0.139 1.00 84.31 85 THR A O 1
ATOM 686 N N . ALA A 1 86 ? 12.262 10.331 -1.707 1.00 78.38 86 ALA A N 1
ATOM 687 C CA . ALA A 1 86 ? 13.418 10.237 -0.803 1.00 78.38 86 ALA A CA 1
ATOM 688 C C . ALA A 1 86 ? 13.380 11.158 0.443 1.00 78.38 86 ALA A C 1
ATOM 690 O O . ALA A 1 86 ? 14.197 10.977 1.342 1.00 78.38 86 ALA A O 1
ATOM 691 N N . LYS A 1 87 ? 12.477 12.149 0.485 1.00 81.38 87 LYS A N 1
ATOM 692 C CA . LYS A 1 87 ? 12.316 13.108 1.594 1.00 81.38 87 LYS A CA 1
ATOM 693 C C . LYS A 1 87 ? 10.922 13.111 2.230 1.00 81.38 87 LYS A C 1
ATOM 695 O O . LYS A 1 87 ? 10.784 13.565 3.357 1.00 81.38 87 LYS A O 1
ATOM 700 N N . GLU A 1 88 ? 9.901 12.648 1.512 1.00 84.94 88 GLU A N 1
ATOM 701 C CA . GLU A 1 88 ? 8.490 12.892 1.835 1.00 84.94 88 GLU A CA 1
ATOM 702 C C . GLU A 1 88 ? 7.643 11.661 1.502 1.00 84.94 88 GLU A C 1
ATOM 704 O O . GLU A 1 88 ? 7.877 10.984 0.497 1.00 84.94 88 GLU A O 1
ATOM 709 N N . GLY A 1 89 ? 6.652 11.376 2.346 1.00 88.31 89 GLY A N 1
ATOM 710 C CA . GLY A 1 89 ? 5.669 10.317 2.141 1.00 88.31 89 GLY A CA 1
ATOM 711 C C . GLY A 1 89 ? 4.259 10.894 2.105 1.00 88.31 89 GLY A C 1
ATOM 712 O O . GLY A 1 89 ? 3.887 11.677 2.972 1.00 88.31 89 GLY A O 1
ATOM 713 N N . GLU A 1 90 ? 3.472 10.477 1.121 1.00 91.06 90 GLU A N 1
ATOM 714 C CA . GLU A 1 90 ? 2.096 10.913 0.907 1.00 91.06 90 GLU A CA 1
ATOM 715 C C . GLU A 1 90 ? 1.177 9.687 0.860 1.00 91.06 90 GLU A C 1
ATOM 717 O O . GLU A 1 90 ? 1.454 8.692 0.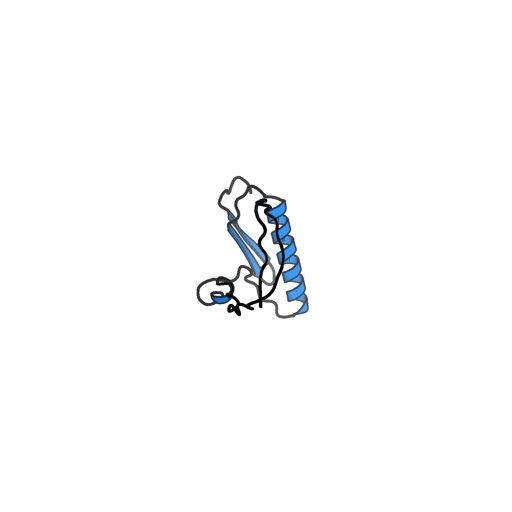180 1.00 91.06 90 GLU A O 1
ATOM 722 N N . ILE A 1 91 ? 0.064 9.757 1.588 1.00 91.69 91 ILE A N 1
ATOM 723 C CA . ILE A 1 91 ? -0.921 8.679 1.682 1.00 91.69 91 ILE A CA 1
ATOM 724 C C . ILE A 1 91 ? -2.237 9.198 1.106 1.00 91.69 91 ILE A C 1
ATOM 726 O O . ILE A 1 91 ? -2.889 10.053 1.699 1.00 91.69 91 ILE A O 1
ATOM 730 N N . ILE A 1 92 ? -2.639 8.662 -0.045 1.00 92.06 92 ILE A N 1
ATOM 731 C CA . ILE A 1 92 ? -3.881 9.033 -0.728 1.00 92.06 92 ILE A CA 1
ATOM 732 C C . ILE A 1 92 ? -4.936 7.971 -0.422 1.00 92.06 92 ILE A C 1
ATOM 734 O O . ILE A 1 92 ? -4.813 6.811 -0.832 1.00 92.06 92 ILE A O 1
ATOM 738 N N . ILE A 1 93 ? -5.990 8.374 0.285 1.00 91.31 93 ILE A N 1
ATOM 739 C CA . ILE A 1 93 ? -7.093 7.500 0.690 1.00 91.31 93 ILE A CA 1
ATOM 740 C C . ILE A 1 93 ? -8.316 7.803 -0.179 1.00 91.31 93 ILE A C 1
ATOM 742 O O . ILE A 1 93 ? -8.897 8.881 -0.112 1.00 91.31 93 ILE A O 1
ATOM 746 N N . PHE A 1 94 ? -8.741 6.822 -0.971 1.00 91.19 94 PHE A N 1
ATOM 747 C CA . PHE A 1 94 ? -9.987 6.877 -1.729 1.00 91.19 94 PHE A CA 1
ATOM 748 C C . PHE A 1 94 ? -11.106 6.318 -0.850 1.00 91.19 94 PHE A C 1
ATOM 750 O O . PHE A 1 94 ? -11.207 5.103 -0.661 1.00 91.19 94 PHE A O 1
ATOM 757 N N . THR A 1 95 ? -11.928 7.207 -0.294 1.00 91.81 95 THR A N 1
ATOM 758 C CA . THR A 1 95 ? -13.032 6.887 0.623 1.00 91.81 95 THR A CA 1
ATOM 759 C C . THR A 1 95 ? -14.388 7.226 0.010 1.00 91.81 95 THR A C 1
ATOM 761 O O . THR A 1 95 ? -14.518 8.200 -0.726 1.00 91.81 95 THR A O 1
ATOM 764 N N . SER A 1 96 ? -15.410 6.439 0.348 1.00 91.44 96 SER A N 1
ATOM 765 C CA . SER A 1 96 ? -16.804 6.736 -0.011 1.00 91.44 96 SER A CA 1
ATOM 766 C C . SER A 1 96 ? -17.460 7.731 0.957 1.00 91.44 96 SER A C 1
ATOM 768 O O . SER A 1 96 ? -18.513 8.284 0.649 1.00 91.44 96 SER A O 1
ATOM 770 N N . LYS A 1 97 ? -16.881 7.934 2.151 1.00 88.38 97 LYS A N 1
ATOM 771 C CA . LYS A 1 97 ? -17.425 8.796 3.212 1.00 88.38 97 LYS A CA 1
ATOM 772 C C . LYS A 1 97 ? -16.316 9.663 3.796 1.00 88.38 97 LYS A C 1
ATOM 774 O O . LYS A 1 97 ? -15.617 9.252 4.721 1.00 88.38 97 LYS A O 1
ATOM 779 N N . ILE A 1 98 ? -16.161 10.866 3.247 1.00 85.81 98 ILE A N 1
ATOM 780 C CA . ILE A 1 98 ? -15.113 11.803 3.671 1.00 85.81 98 ILE A CA 1
ATOM 781 C C . ILE A 1 98 ? -15.290 12.257 5.130 1.00 85.81 98 ILE A C 1
ATOM 783 O O . ILE A 1 98 ? -14.334 12.221 5.892 1.00 85.81 98 ILE A O 1
ATOM 787 N N . GLY A 1 99 ? -16.523 12.540 5.566 1.00 83.50 99 GLY A N 1
ATOM 788 C CA . GLY A 1 99 ? -16.830 13.001 6.931 1.00 83.50 99 GLY A CA 1
ATOM 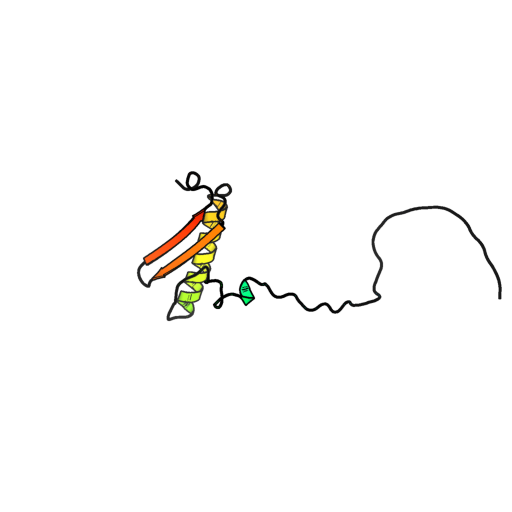789 C C . GLY A 1 99 ? -16.693 11.955 8.050 1.00 83.50 99 GLY A C 1
ATOM 790 O O . GLY A 1 99 ? -17.148 12.203 9.157 1.00 83.50 99 GLY A O 1
ATOM 791 N N . VAL A 1 100 ? -16.132 10.771 7.773 1.00 83.19 100 VAL A N 1
ATOM 792 C CA . VAL A 1 100 ? -15.718 9.790 8.804 1.00 83.19 100 VAL A CA 1
ATOM 793 C C . VAL A 1 100 ? -14.205 9.881 9.078 1.00 83.19 100 VAL A C 1
ATOM 795 O O . VAL A 1 100 ? -13.715 9.275 10.024 1.00 83.19 100 VAL A O 1
ATOM 798 N N . LEU A 1 101 ? -13.465 10.615 8.241 1.00 77.31 101 LEU A N 1
ATOM 799 C CA . LEU A 1 101 ? -12.009 10.804 8.289 1.00 77.31 101 LEU A CA 1
ATOM 800 C C . LEU A 1 101 ? -11.602 12.243 8.664 1.00 77.31 101 LEU A C 1
ATOM 802 O O . LEU A 1 101 ? -10.409 12.538 8.663 1.00 77.31 101 LEU A O 1
ATOM 806 N N . MET A 1 102 ? -12.577 13.119 8.925 1.00 67.81 102 MET A N 1
ATOM 807 C CA . MET A 1 102 ? -12.416 14.561 9.144 1.00 67.81 102 MET A CA 1
ATOM 808 C C . MET A 1 102 ? -12.862 14.955 10.552 1.00 67.81 102 MET A C 1
ATOM 810 O O . MET A 1 102 ? -13.800 14.292 11.049 1.00 67.81 102 MET A O 1
#

pLDDT: mean 75.97, std 21.15, range [27.34, 94.06]

Secondary structure (DSSP, 8-state):
-------------------S----------TTGGGBTTTB--SEEE--SSHHHHHHHHHHHHHHHHHHHHH-TTS-EEEEEEEE-SS-EEEEEEES-GGG--